Protein AF-A0A660ZEQ9-F1 (afdb_monomer)

Radius of gyration: 21.76 Å; Cα contacts (8 Å, |Δi|>4): 249; chains: 1; bounding box: 57×43×53 Å

Nearest PDB structures (foldseek):
  5k59-assembly1_B  TM=4.089E-01  e=2.418E+00  Staphylococcus aureus subsp. aureus USA300
  6u3y-assembly1_A  TM=2.474E-01  e=5.003E+00  Staphylococcus aureus

Foldseek 3Di:
DDDDDDDDDDDDDDDDDDDDDDDDDPDDPDPDDPPQWDWDKDWDWDADPVVRDIKIKMWIKIKGDDDQKIKIWIKIAIPPCCPDPVDRPVGDDRIDTPFIKIWGWADDPQWTKIKIAFWDADADDPQPVHGADDDVVVRDHDIDHGIDMDTGHNVPD

Secondary structure (DSSP, 8-state):
---PPPPP------------------S----PPPTTEEEEEEEEEEEETTTTEEEEEEEEEEEEEETTEEEEEEEEEEESS-SSTTS-----SSEEEEEEEEEEEEE-SSSEEEEEEEEE-EEETTTTSEEE-EETTTTEE--EEEEEEEEE-GGG-

Mean predicted aligned error: 11.98 Å

Sequence (157 aa):
MKTLKPKALFVISFILISCSTLLAQTGNSWFIWPEGLGFSNQLEYSYNIDKETEILENWLNLDYSKGIFSAGLRFEVFQPNDPDPSISRGKNKFAEIDYKYIRADIGDRTEGLDIIAGNYYSLFGRGMILKSYEDRAIRVDNNLVGLKVTGKYAGFV

Solvent-accessible surface area (backbone atoms only — not comparable to full-atom values): 9824 Å² total; per-residue (Å²): 140,86,86,83,77,88,76,88,81,84,80,83,82,84,80,83,79,85,81,86,88,85,92,88,80,85,90,73,89,65,90,71,80,59,85,47,60,44,75,50,74,47,79,48,77,50,72,44,77,92,77,72,41,68,36,41,40,34,43,38,40,42,37,38,42,60,91,49,36,34,38,37,39,27,40,37,36,38,36,54,59,54,86,44,86,90,53,75,70,83,52,88,56,54,61,46,76,83,37,43,34,41,34,40,51,45,77,56,98,50,40,33,41,40,38,38,43,35,46,45,65,47,67,46,89,90,34,86,86,34,70,27,49,78,40,77,93,78,69,42,65,52,66,42,77,47,80,49,78,45,81,44,56,66,90,78,116

pLDDT: mean 80.62, std 19.82, range [35.78, 98.56]

Structure (mmCIF, N/CA/C/O backbone):
data_AF-A0A660ZEQ9-F1
#
_entry.id   AF-A0A660ZEQ9-F1
#
loop_
_atom_site.group_PDB
_atom_site.id
_atom_site.type_symbol
_atom_site.label_atom_id
_atom_site.label_alt_id
_atom_site.label_comp_id
_atom_site.label_asym_id
_atom_site.label_entity_id
_atom_site.label_seq_id
_atom_site.pdbx_PDB_ins_code
_atom_site.Cartn_x
_atom_site.Cartn_y
_atom_site.Cartn_z
_atom_site.occupancy
_atom_site.B_iso_or_equiv
_atom_site.auth_seq_id
_atom_site.auth_comp_id
_atom_site.auth_asym_id
_atom_site.auth_atom_id
_atom_site.pdbx_PDB_model_num
ATOM 1 N N . MET A 1 1 ? 39.064 -18.417 -28.157 1.00 42.94 1 MET A N 1
ATOM 2 C CA . MET A 1 1 ? 39.037 -18.669 -26.699 1.00 42.94 1 MET A CA 1
ATOM 3 C C . MET A 1 1 ? 39.785 -17.531 -26.005 1.00 42.94 1 MET A C 1
ATOM 5 O O . MET A 1 1 ? 41.005 -17.500 -26.075 1.00 42.94 1 MET A O 1
ATOM 9 N N . LYS A 1 2 ? 39.083 -16.525 -25.461 1.00 45.53 2 LYS A N 1
ATOM 10 C CA . LYS A 1 2 ? 39.693 -15.401 -24.720 1.00 45.53 2 LYS A CA 1
ATOM 11 C C . LYS A 1 2 ? 39.455 -15.624 -23.228 1.00 45.53 2 LYS A C 1
ATOM 13 O O . LYS A 1 2 ? 38.318 -15.808 -22.812 1.00 45.53 2 LYS A O 1
ATOM 18 N N . THR A 1 3 ? 40.529 -15.645 -22.453 1.00 48.22 3 THR A N 1
ATOM 19 C CA . THR A 1 3 ? 40.526 -15.859 -21.005 1.00 48.22 3 THR A CA 1
ATOM 20 C C . THR A 1 3 ? 40.164 -14.554 -20.286 1.00 48.22 3 THR A C 1
ATOM 22 O O . THR A 1 3 ? 40.897 -13.568 -20.368 1.00 48.22 3 THR A O 1
ATOM 25 N N . LEU A 1 4 ? 39.020 -14.518 -19.590 1.00 50.56 4 LEU A N 1
ATOM 26 C CA . LEU A 1 4 ? 38.687 -13.422 -18.676 1.00 50.56 4 LEU A CA 1
ATOM 27 C C . LEU A 1 4 ? 39.445 -13.616 -17.356 1.00 50.56 4 LEU A C 1
ATOM 29 O O . LEU A 1 4 ? 39.310 -14.646 -16.699 1.00 50.56 4 LEU A O 1
ATOM 33 N N . LYS A 1 5 ? 40.236 -12.614 -16.963 1.00 50.66 5 LYS A N 1
ATOM 34 C CA . LYS A 1 5 ? 40.808 -12.521 -15.613 1.00 50.66 5 LYS A CA 1
ATOM 35 C C . LYS A 1 5 ? 39.739 -12.007 -14.635 1.00 50.66 5 LYS A C 1
ATOM 37 O O . LYS A 1 5 ? 39.023 -11.071 -14.998 1.00 50.66 5 LYS A O 1
ATOM 42 N N . PRO A 1 6 ? 39.652 -12.537 -13.403 1.00 49.59 6 PRO A N 1
ATOM 43 C CA . P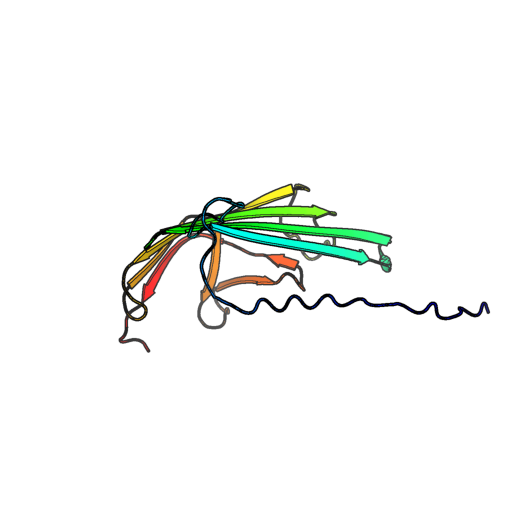RO A 1 6 ? 38.704 -12.042 -12.413 1.00 49.59 6 PRO A CA 1
ATOM 44 C C . PRO A 1 6 ? 39.172 -10.679 -11.888 1.00 49.59 6 PRO A C 1
ATOM 46 O O . PRO A 1 6 ? 40.303 -10.534 -11.422 1.00 49.59 6 PRO A O 1
ATOM 49 N N . LYS A 1 7 ? 38.309 -9.663 -11.976 1.00 48.72 7 LYS A N 1
ATOM 50 C CA . LYS A 1 7 ? 38.493 -8.396 -11.260 1.00 48.72 7 LYS A CA 1
ATOM 51 C C . LYS A 1 7 ? 37.862 -8.559 -9.881 1.00 48.72 7 LYS A C 1
ATOM 53 O O . LYS A 1 7 ? 36.690 -8.907 -9.784 1.00 48.72 7 LYS A O 1
ATOM 58 N N . ALA A 1 8 ? 38.658 -8.356 -8.835 1.00 48.97 8 ALA A N 1
ATOM 59 C CA . ALA A 1 8 ? 38.204 -8.414 -7.454 1.00 48.97 8 ALA A CA 1
ATOM 60 C C . ALA A 1 8 ? 37.091 -7.377 -7.226 1.00 48.97 8 ALA A C 1
ATOM 62 O O . ALA A 1 8 ? 37.306 -6.180 -7.411 1.00 48.97 8 ALA A O 1
ATOM 63 N N . LEU A 1 9 ? 35.901 -7.853 -6.862 1.00 40.78 9 LEU A N 1
ATOM 64 C CA . LEU A 1 9 ? 34.752 -7.027 -6.512 1.00 40.78 9 LEU A CA 1
ATOM 65 C C . LEU A 1 9 ? 34.830 -6.741 -5.007 1.00 40.78 9 LEU A C 1
ATOM 67 O O . LEU A 1 9 ? 34.610 -7.631 -4.189 1.00 40.78 9 LEU A O 1
ATOM 71 N N . PHE A 1 10 ? 35.206 -5.519 -4.638 1.00 37.78 10 PHE A N 1
ATOM 72 C CA . PHE A 1 10 ? 35.254 -5.092 -3.241 1.00 37.78 10 PHE A CA 1
ATOM 73 C C . PHE A 1 10 ? 33.852 -4.617 -2.835 1.00 37.78 10 PHE A C 1
ATOM 75 O O . PHE A 1 10 ? 33.433 -3.520 -3.196 1.00 37.78 10 PHE A O 1
ATOM 82 N N . VAL A 1 11 ? 33.095 -5.464 -2.135 1.00 38.25 11 VAL A N 1
ATOM 83 C CA . VAL A 1 11 ? 31.780 -5.106 -1.585 1.00 38.25 11 VAL A CA 1
ATOM 84 C C . VAL A 1 11 ? 32.002 -4.442 -0.229 1.00 38.25 11 VAL A C 1
ATOM 86 O O . VAL A 1 11 ? 32.313 -5.111 0.754 1.00 38.25 11 VAL A O 1
ATOM 89 N N . ILE A 1 12 ? 31.866 -3.117 -0.167 1.00 40.50 12 ILE A N 1
ATOM 90 C CA . ILE A 1 12 ? 31.833 -2.383 1.103 1.00 40.50 12 ILE A CA 1
ATOM 91 C C . ILE A 1 12 ? 30.387 -2.414 1.603 1.00 40.50 12 ILE A C 1
ATOM 93 O O . ILE A 1 12 ? 29.541 -1.655 1.140 1.00 40.50 12 ILE A O 1
ATOM 97 N N . SER A 1 13 ? 30.099 -3.321 2.536 1.00 36.09 13 SER A N 1
ATOM 98 C CA . SER A 1 13 ? 28.834 -3.344 3.272 1.00 36.09 13 SER A CA 1
ATOM 99 C C . SER A 1 13 ? 28.901 -2.326 4.410 1.00 36.09 13 SER A C 1
ATOM 101 O O . SER A 1 13 ? 29.603 -2.544 5.397 1.00 36.09 13 SER A O 1
ATOM 103 N N . PHE A 1 14 ? 28.182 -1.210 4.287 1.00 35.81 14 PHE A N 1
ATOM 104 C CA . PHE A 1 14 ? 28.028 -0.236 5.369 1.00 35.81 14 PHE A CA 1
ATOM 105 C C . PHE A 1 14 ? 26.890 -0.700 6.290 1.00 35.81 14 PHE A C 1
ATOM 107 O O . PHE A 1 14 ? 25.714 -0.548 5.970 1.00 35.81 14 PHE A O 1
ATOM 114 N N . ILE A 1 15 ? 27.232 -1.318 7.422 1.00 41.31 15 ILE A N 1
ATOM 115 C CA . ILE A 1 15 ? 26.258 -1.684 8.458 1.00 41.31 15 ILE A CA 1
ATOM 116 C C . ILE A 1 15 ? 26.047 -0.453 9.348 1.00 41.31 15 ILE A C 1
ATOM 118 O O . ILE A 1 15 ? 26.893 -0.129 10.180 1.00 41.31 15 ILE A O 1
ATOM 122 N N . LEU A 1 16 ? 24.921 0.241 9.179 1.00 35.78 16 LEU A N 1
ATOM 123 C CA . LEU A 1 16 ? 24.474 1.280 10.110 1.00 35.78 16 LEU A CA 1
ATOM 124 C C . LEU A 1 16 ? 23.769 0.618 11.299 1.00 35.78 16 LEU A C 1
ATOM 126 O O . LEU A 1 16 ? 22.587 0.292 11.242 1.00 35.78 16 LEU A O 1
ATOM 130 N N . ILE A 1 17 ? 24.516 0.411 12.384 1.00 48.66 17 ILE A N 1
ATOM 131 C CA . ILE A 1 17 ? 23.970 0.033 13.691 1.00 48.66 17 ILE A CA 1
ATOM 132 C C . ILE A 1 17 ? 23.504 1.319 14.381 1.00 48.66 17 ILE A C 1
ATOM 134 O O . ILE A 1 17 ? 24.310 2.046 14.960 1.00 48.66 17 ILE A O 1
ATOM 138 N N . SER A 1 18 ? 22.208 1.622 14.333 1.00 39.91 18 SER A N 1
ATOM 139 C CA . SER A 1 18 ? 21.620 2.667 15.175 1.00 39.91 18 SER A CA 1
ATOM 140 C C . SER A 1 18 ? 21.312 2.090 16.559 1.00 39.91 18 SER A C 1
ATOM 142 O O . SER A 1 18 ? 20.272 1.468 16.769 1.00 39.91 18 SER A O 1
ATOM 144 N N . CYS A 1 19 ? 22.243 2.276 17.495 1.00 39.97 19 CYS A N 1
ATOM 145 C CA . CYS A 1 19 ? 22.039 2.032 18.922 1.00 39.97 19 CYS A CA 1
ATOM 146 C C . CYS A 1 19 ? 21.331 3.246 19.549 1.00 39.97 19 CYS A C 1
ATOM 148 O O . CYS A 1 19 ? 21.734 4.388 19.329 1.00 39.97 19 CYS A O 1
ATOM 150 N N . SER A 1 20 ? 20.253 3.016 20.296 1.00 48.00 20 SER A N 1
ATOM 151 C CA . SER A 1 20 ? 19.371 4.058 20.821 1.00 48.00 20 SER A CA 1
ATOM 152 C C . SER A 1 20 ? 19.761 4.562 22.222 1.00 48.00 20 SER A C 1
ATOM 154 O O . SER A 1 20 ? 19.905 3.780 23.157 1.00 48.00 20 SER A O 1
ATOM 156 N N . THR A 1 21 ? 19.755 5.898 22.340 1.00 45.22 21 THR A N 1
ATOM 157 C CA . THR A 1 21 ? 19.509 6.786 23.506 1.00 45.22 21 THR A CA 1
ATOM 158 C C . THR A 1 21 ? 20.614 7.124 24.519 1.00 45.22 21 THR A C 1
ATOM 160 O O . THR A 1 21 ? 21.028 6.298 25.322 1.00 45.22 21 THR A O 1
ATOM 163 N N . LEU A 1 22 ? 20.926 8.431 24.580 1.00 36.25 22 LEU A N 1
ATOM 164 C CA . LEU A 1 22 ? 20.919 9.279 25.787 1.00 36.25 22 LEU A CA 1
ATOM 165 C C . LEU A 1 22 ? 20.795 10.764 25.365 1.00 36.25 22 LEU A C 1
ATOM 167 O O . LEU A 1 22 ? 21.467 11.208 24.436 1.00 36.25 22 LEU A O 1
ATOM 171 N N . LEU A 1 23 ? 19.881 11.509 25.999 1.00 50.50 23 LEU A N 1
ATOM 172 C CA . LEU A 1 23 ? 19.504 12.893 25.670 1.00 50.50 23 LEU A CA 1
ATOM 173 C C . LEU A 1 23 ? 20.368 13.921 26.417 1.00 50.50 23 LEU A C 1
ATOM 175 O O . LEU A 1 23 ? 20.464 13.836 27.637 1.00 50.50 23 LEU A O 1
ATOM 179 N N . ALA A 1 24 ? 20.892 14.919 25.692 1.00 35.78 24 ALA A N 1
ATOM 180 C CA . ALA A 1 24 ? 20.923 16.348 26.055 1.00 35.78 24 ALA A CA 1
ATOM 181 C C . ALA A 1 24 ? 21.790 17.135 25.049 1.00 35.78 24 ALA A C 1
ATOM 183 O O . ALA A 1 24 ? 23.006 17.213 25.201 1.00 35.78 24 ALA A O 1
ATOM 184 N N . GLN A 1 25 ? 21.176 17.763 24.042 1.00 39.44 25 GLN A N 1
ATOM 185 C CA . GLN A 1 25 ? 21.785 18.890 23.325 1.00 39.44 25 GLN A CA 1
ATOM 186 C C . GLN A 1 25 ? 20.735 19.982 23.135 1.00 39.44 25 GLN A C 1
ATOM 188 O O . GLN A 1 25 ? 19.740 19.818 22.432 1.00 39.44 25 GLN A O 1
ATOM 193 N N . THR A 1 26 ? 20.952 21.090 23.834 1.00 46.66 26 THR A N 1
ATOM 194 C CA . THR A 1 26 ? 20.219 22.339 23.689 1.00 46.66 26 THR A CA 1
ATOM 195 C C . THR A 1 26 ? 20.728 23.066 22.442 1.00 46.66 26 THR A C 1
ATOM 197 O O . THR A 1 26 ? 21.930 23.219 22.255 1.00 46.66 26 THR A O 1
ATOM 200 N N . GLY A 1 27 ? 19.810 23.528 21.588 1.00 54.69 27 GLY A N 1
ATOM 201 C CA . GLY A 1 27 ? 20.106 24.543 20.570 1.00 54.69 27 GLY A CA 1
ATOM 202 C C . GLY A 1 27 ? 20.887 24.083 19.335 1.00 54.69 27 GLY A C 1
ATOM 203 O O . GLY A 1 27 ? 21.940 24.630 19.044 1.00 54.69 27 GLY A O 1
ATOM 204 N N . ASN A 1 28 ? 20.336 23.131 18.582 1.00 44.81 28 ASN A N 1
ATOM 205 C CA . ASN A 1 28 ? 20.536 22.982 17.136 1.00 44.81 28 ASN A CA 1
ATOM 206 C C . ASN A 1 28 ? 19.364 22.137 16.626 1.00 44.81 28 ASN A C 1
ATOM 208 O O . ASN A 1 28 ? 19.390 20.914 16.749 1.00 44.81 28 ASN A O 1
ATOM 212 N N . SER A 1 29 ? 18.296 22.756 16.111 1.00 54.62 29 SER A N 1
ATOM 213 C CA . SER A 1 29 ? 17.196 21.999 15.499 1.00 54.62 29 SER A CA 1
ATOM 214 C C . SER A 1 29 ? 17.631 21.502 14.120 1.00 54.62 29 SER A C 1
ATOM 216 O O . SER A 1 29 ? 17.220 22.021 13.083 1.00 54.62 29 SER A O 1
ATOM 218 N N . TRP A 1 30 ? 18.513 20.504 14.127 1.00 60.56 30 TRP A N 1
ATOM 219 C CA . TRP A 1 30 ? 18.670 19.574 13.023 1.00 60.56 30 TRP A CA 1
ATOM 220 C C . TRP A 1 30 ? 17.287 19.016 12.681 1.00 60.56 30 TRP A C 1
ATOM 222 O O . TRP A 1 30 ? 16.521 18.720 13.594 1.00 60.56 30 TRP A O 1
ATOM 232 N N . PHE A 1 31 ? 16.950 18.941 11.392 1.00 68.69 31 PHE A N 1
ATOM 233 C CA . PHE A 1 31 ? 15.628 18.554 10.890 1.00 68.69 31 PHE A CA 1
ATOM 234 C C . PHE A 1 31 ? 15.073 17.327 11.636 1.00 68.69 31 PHE A C 1
ATOM 236 O O . PHE A 1 31 ? 15.558 16.208 11.465 1.00 68.69 31 PHE A O 1
ATOM 243 N N . ILE A 1 32 ? 14.077 17.558 12.496 1.00 67.94 32 ILE A N 1
ATOM 244 C CA . ILE A 1 32 ? 13.352 16.504 13.205 1.00 67.94 32 ILE A CA 1
ATOM 245 C C . ILE A 1 32 ? 12.147 16.165 12.341 1.00 67.94 32 ILE A C 1
ATOM 247 O O . ILE A 1 32 ? 11.329 17.038 12.041 1.00 67.94 32 ILE A O 1
ATOM 251 N N . TRP A 1 33 ? 12.049 14.903 11.933 1.00 74.31 33 TRP A N 1
ATOM 252 C CA . TRP A 1 33 ? 10.880 14.409 11.221 1.00 74.31 33 TRP A CA 1
ATOM 253 C C . TRP A 1 33 ? 9.619 14.653 12.066 1.00 74.31 33 TRP A C 1
ATOM 255 O O . TRP A 1 33 ? 9.623 14.301 13.250 1.00 74.31 33 TRP A O 1
ATOM 265 N N . PRO A 1 34 ? 8.556 15.260 11.502 1.00 81.50 34 PRO A N 1
ATOM 266 C CA . PRO A 1 34 ? 7.296 15.422 12.210 1.00 81.50 34 PRO A CA 1
ATOM 267 C C . PRO A 1 34 ? 6.803 14.078 12.741 1.00 81.50 34 PRO A C 1
ATOM 269 O O . PRO A 1 34 ? 6.862 13.068 12.037 1.00 81.50 34 PRO A O 1
ATOM 272 N N . GLU A 1 35 ? 6.297 14.069 13.972 1.00 87.56 35 GLU A N 1
ATOM 273 C CA . GLU A 1 35 ? 5.730 12.861 14.562 1.00 87.56 35 GLU A CA 1
ATOM 274 C C . GLU A 1 35 ? 4.631 12.295 13.653 1.00 87.56 35 GLU A C 1
ATOM 276 O O . GLU A 1 35 ? 3.756 13.024 13.174 1.00 87.56 35 GLU A O 1
ATOM 281 N N . GLY A 1 36 ? 4.717 10.990 13.390 1.00 89.00 36 GLY A N 1
ATOM 282 C CA . GLY A 1 36 ? 3.784 10.279 12.525 1.00 89.00 36 GLY A CA 1
ATOM 283 C C . GLY A 1 36 ? 4.068 10.377 11.025 1.00 89.00 36 GLY A C 1
ATOM 284 O O . GLY A 1 36 ? 3.387 9.681 10.276 1.00 89.00 36 GLY A O 1
ATOM 285 N N . LEU A 1 37 ? 5.044 11.179 10.573 1.00 93.62 37 LEU A N 1
ATOM 286 C CA . LEU A 1 37 ? 5.467 11.211 9.169 1.00 93.62 37 LEU A CA 1
ATOM 287 C C . LEU A 1 37 ? 6.397 10.027 8.864 1.00 93.62 37 LEU A C 1
ATOM 289 O O . LEU A 1 37 ? 7.486 9.913 9.423 1.00 93.62 37 LEU A O 1
ATOM 293 N N . GLY A 1 38 ? 5.961 9.160 7.960 1.00 92.56 38 GLY A N 1
ATOM 294 C CA . GLY A 1 38 ? 6.732 8.077 7.369 1.00 92.56 38 GLY A CA 1
ATOM 295 C C . GLY A 1 38 ? 7.176 8.441 5.957 1.00 92.56 38 GLY A C 1
ATOM 296 O O . GLY A 1 38 ? 6.415 9.003 5.173 1.00 92.56 38 GLY A O 1
ATOM 297 N N . PHE A 1 39 ? 8.418 8.108 5.629 1.00 93.94 39 PHE A N 1
ATOM 298 C CA . PHE A 1 39 ? 8.976 8.267 4.294 1.00 93.94 39 PHE A CA 1
ATOM 299 C C . PHE A 1 39 ? 9.795 7.030 3.952 1.00 93.94 39 PHE A C 1
ATOM 301 O O . PHE A 1 39 ? 10.617 6.583 4.754 1.00 93.94 39 PHE A O 1
ATOM 308 N N . SER A 1 40 ? 9.601 6.483 2.757 1.00 94.31 40 SER A N 1
ATOM 309 C CA . SER A 1 40 ? 10.458 5.418 2.244 1.00 94.31 40 SER A CA 1
ATOM 310 C C . SER A 1 40 ? 10.637 5.534 0.739 1.00 94.31 40 SER A C 1
ATOM 312 O O . SER A 1 40 ? 9.747 5.983 0.020 1.00 94.31 40 SER A O 1
ATOM 314 N N . ASN A 1 41 ? 11.804 5.117 0.258 1.00 94.94 41 ASN A N 1
ATOM 315 C CA . ASN A 1 41 ? 12.077 4.998 -1.162 1.00 94.94 41 ASN A CA 1
ATOM 316 C C . ASN A 1 41 ? 12.700 3.634 -1.453 1.00 94.94 41 ASN A C 1
ATOM 318 O O . ASN A 1 41 ? 13.584 3.190 -0.723 1.00 94.94 41 ASN A O 1
ATOM 322 N N . GLN A 1 42 ? 12.248 2.987 -2.521 1.00 93.19 42 GLN A N 1
ATOM 323 C CA . GLN A 1 42 ? 12.853 1.769 -3.045 1.00 93.19 42 GLN A CA 1
ATOM 324 C C . GLN A 1 42 ? 13.151 1.974 -4.523 1.00 93.19 42 GLN A C 1
ATOM 326 O O . GLN A 1 42 ? 12.231 2.203 -5.299 1.00 93.19 42 GLN A O 1
ATOM 331 N N . LEU A 1 43 ? 14.426 1.885 -4.897 1.00 93.62 43 LEU A N 1
ATOM 332 C CA . LEU A 1 43 ? 14.904 1.950 -6.275 1.00 93.62 43 LEU A CA 1
ATOM 333 C C . LEU A 1 43 ? 15.420 0.573 -6.689 1.00 93.62 43 LEU A C 1
ATOM 335 O O . LEU A 1 43 ? 16.253 -0.008 -5.994 1.00 93.62 43 LEU A O 1
ATOM 339 N N . GLU A 1 44 ? 14.959 0.079 -7.827 1.00 91.06 44 GLU A N 1
ATOM 340 C CA . GLU A 1 44 ? 15.409 -1.167 -8.429 1.00 91.06 44 GLU A CA 1
ATOM 341 C C . GLU A 1 44 ? 15.843 -0.912 -9.873 1.00 91.06 44 GLU A C 1
ATOM 343 O O . GLU A 1 44 ? 15.166 -0.218 -10.629 1.00 91.06 44 GLU A O 1
ATOM 348 N N . TYR A 1 45 ? 16.985 -1.480 -10.249 1.00 91.62 45 TYR A N 1
ATOM 349 C CA . TYR A 1 45 ? 17.483 -1.485 -11.619 1.00 91.62 45 TYR A CA 1
ATOM 350 C C . TYR A 1 45 ? 17.813 -2.920 -12.016 1.00 91.62 45 TYR A C 1
ATOM 352 O O . TYR A 1 45 ? 18.450 -3.655 -11.258 1.00 91.62 45 TYR A O 1
ATOM 360 N N . SER A 1 46 ? 17.399 -3.317 -13.211 1.00 88.88 46 SER A N 1
ATOM 361 C CA . SER A 1 46 ? 17.726 -4.615 -13.790 1.00 88.88 46 SER A CA 1
ATOM 362 C C . SER A 1 46 ? 17.891 -4.506 -15.303 1.00 88.88 46 SER A C 1
ATOM 364 O O . SER A 1 46 ? 17.447 -3.546 -15.925 1.00 88.88 46 SER A O 1
ATOM 366 N N . TYR A 1 47 ? 18.559 -5.489 -15.901 1.00 90.25 47 TYR A N 1
ATOM 367 C CA . TYR A 1 47 ? 18.779 -5.554 -17.341 1.00 90.25 47 TYR A CA 1
ATOM 368 C C . TYR A 1 47 ? 18.307 -6.906 -17.861 1.00 90.25 47 TYR A C 1
ATOM 370 O O . TYR A 1 47 ? 18.751 -7.952 -17.381 1.00 90.25 47 TYR A O 1
ATOM 378 N N . ASN A 1 48 ? 17.400 -6.891 -18.833 1.00 87.56 48 ASN A N 1
ATOM 379 C CA . ASN A 1 48 ? 16.976 -8.096 -19.526 1.00 87.56 48 ASN A CA 1
ATOM 380 C C . ASN A 1 48 ? 17.954 -8.366 -20.673 1.00 87.56 48 ASN A C 1
ATOM 382 O O . ASN A 1 48 ? 17.980 -7.619 -21.648 1.00 87.56 48 ASN A O 1
ATOM 386 N N . ILE A 1 49 ? 18.750 -9.430 -20.547 1.00 90.12 49 ILE A N 1
ATOM 387 C CA . ILE A 1 49 ? 19.778 -9.789 -21.533 1.00 90.12 49 ILE A CA 1
ATOM 388 C C . ILE A 1 49 ? 19.140 -10.221 -22.860 1.00 90.12 49 ILE A C 1
ATOM 390 O O . ILE A 1 49 ? 19.638 -9.848 -23.915 1.00 90.12 49 ILE A O 1
ATOM 394 N N . ASP A 1 50 ? 18.029 -10.959 -22.815 1.00 89.25 50 ASP A N 1
ATOM 395 C CA . ASP A 1 50 ? 17.386 -11.511 -24.014 1.00 89.25 50 ASP A CA 1
ATOM 396 C C . ASP A 1 50 ? 16.708 -10.429 -24.863 1.00 89.25 50 ASP A C 1
ATOM 398 O O . ASP A 1 50 ? 16.690 -10.509 -26.089 1.00 89.25 50 ASP A O 1
ATOM 402 N N . LYS A 1 51 ? 16.129 -9.418 -24.206 1.00 86.38 51 LYS A N 1
ATOM 403 C CA . LYS A 1 51 ? 15.465 -8.281 -24.861 1.00 86.38 51 LYS A CA 1
ATOM 404 C C . LYS A 1 51 ? 16.384 -7.073 -25.050 1.00 86.38 51 LYS A C 1
ATOM 406 O O . LYS A 1 51 ? 15.962 -6.101 -25.665 1.00 86.38 51 LYS A O 1
ATOM 411 N N . GLU A 1 52 ? 17.593 -7.115 -24.494 1.00 90.56 52 GLU A N 1
ATOM 412 C CA . GLU A 1 52 ? 18.538 -5.994 -24.420 1.00 90.56 52 GLU A CA 1
ATOM 413 C C . GLU A 1 52 ? 17.940 -4.711 -23.800 1.00 90.56 52 GLU A C 1
ATOM 415 O O . GLU A 1 52 ? 18.306 -3.592 -24.159 1.00 90.56 52 GLU A O 1
ATOM 420 N N . THR A 1 53 ? 17.009 -4.855 -22.849 1.00 89.00 53 THR A N 1
ATOM 421 C CA . THR A 1 53 ? 16.263 -3.731 -22.255 1.00 89.00 53 THR A CA 1
ATOM 422 C C . THR A 1 53 ? 16.676 -3.457 -20.817 1.00 89.00 53 THR A C 1
ATOM 424 O O . THR A 1 53 ? 16.682 -4.363 -19.980 1.00 89.00 53 THR A O 1
ATOM 427 N N . GLU A 1 54 ? 16.911 -2.187 -20.505 1.00 90.50 54 GLU A N 1
ATOM 428 C CA . GLU A 1 54 ? 17.033 -1.698 -19.132 1.00 90.50 54 GLU A CA 1
ATOM 429 C C . GLU A 1 54 ? 15.659 -1.571 -18.474 1.00 90.50 54 GLU A C 1
ATOM 431 O O . GLU A 1 54 ? 14.696 -1.144 -19.110 1.00 90.50 54 GLU A O 1
ATOM 436 N N . ILE A 1 55 ? 15.587 -1.933 -17.196 1.00 89.38 55 ILE A N 1
ATOM 437 C CA . ILE A 1 55 ? 14.394 -1.828 -16.367 1.00 89.38 55 ILE A CA 1
ATOM 438 C C . ILE A 1 55 ? 14.753 -1.031 -15.115 1.00 89.38 55 ILE A C 1
ATOM 440 O O . ILE A 1 55 ? 15.635 -1.428 -14.355 1.00 89.38 55 ILE A O 1
ATOM 444 N N . LEU A 1 56 ? 14.046 0.067 -14.888 1.00 90.38 56 LEU A N 1
ATOM 445 C CA . LEU A 1 56 ? 14.137 0.928 -13.719 1.00 90.38 56 LEU A CA 1
ATOM 446 C C . LEU A 1 56 ? 12.773 0.961 -13.036 1.00 90.38 56 LEU A C 1
ATOM 448 O O . LEU A 1 56 ? 11.770 1.183 -13.702 1.00 90.38 56 LEU A O 1
ATOM 452 N N . GLU A 1 57 ? 12.742 0.801 -11.721 1.00 89.44 57 GLU A N 1
ATOM 453 C CA . GLU A 1 57 ? 11.542 0.958 -10.902 1.00 89.44 57 GLU A CA 1
ATOM 454 C C . GLU A 1 57 ? 11.887 1.785 -9.662 1.00 89.44 57 GLU A C 1
ATOM 456 O O . GLU A 1 57 ? 12.907 1.561 -9.009 1.00 89.44 57 GLU A O 1
ATOM 461 N N . ASN A 1 58 ? 11.039 2.740 -9.308 1.00 92.94 58 ASN A N 1
ATOM 462 C CA . ASN A 1 58 ? 11.154 3.509 -8.086 1.00 92.94 58 ASN A CA 1
ATOM 463 C C . ASN A 1 58 ? 9.793 3.649 -7.421 1.00 92.94 58 ASN A C 1
ATOM 465 O O . ASN A 1 58 ? 8.832 4.079 -8.050 1.00 92.94 58 ASN A O 1
ATOM 469 N N . TRP A 1 59 ? 9.744 3.357 -6.127 1.00 93.00 59 TRP A N 1
ATOM 470 C CA . TRP A 1 59 ? 8.571 3.549 -5.288 1.00 93.00 59 TRP A CA 1
ATOM 471 C C . TRP A 1 59 ? 8.921 4.501 -4.164 1.00 93.00 59 TRP A C 1
ATOM 473 O O . TRP A 1 59 ? 9.735 4.178 -3.299 1.00 93.00 59 TRP A O 1
ATOM 483 N N . LEU A 1 60 ? 8.290 5.663 -4.166 1.00 96.38 60 LEU A N 1
ATOM 484 C CA . LEU A 1 60 ? 8.395 6.666 -3.125 1.00 96.38 60 LEU A CA 1
ATOM 485 C C . LEU A 1 60 ? 7.100 6.668 -2.315 1.00 96.38 60 LEU A C 1
ATOM 487 O O . LEU A 1 60 ? 6.069 7.101 -2.821 1.00 96.38 60 LEU A O 1
ATOM 491 N N . ASN A 1 61 ? 7.149 6.208 -1.068 1.00 96.06 61 ASN A N 1
ATOM 492 C CA . ASN A 1 61 ? 6.003 6.249 -0.163 1.00 96.06 61 ASN A CA 1
ATOM 493 C C . ASN A 1 61 ? 6.132 7.423 0.804 1.00 96.06 61 ASN A C 1
ATOM 495 O O . ASN A 1 61 ? 7.203 7.670 1.370 1.00 96.06 61 ASN A O 1
ATOM 499 N N . LEU A 1 62 ? 5.011 8.097 1.018 1.00 96.69 62 LEU A N 1
ATOM 500 C CA . LEU A 1 62 ? 4.834 9.094 2.054 1.00 96.69 62 LEU A CA 1
ATOM 501 C C . LEU A 1 62 ? 3.579 8.744 2.843 1.00 96.69 62 LEU A C 1
ATOM 503 O O . LEU A 1 62 ? 2.489 8.688 2.278 1.00 96.69 62 LEU A O 1
ATOM 507 N N . ASP A 1 63 ? 3.734 8.581 4.148 1.00 96.44 63 ASP A N 1
ATOM 508 C CA . ASP A 1 63 ? 2.663 8.201 5.058 1.00 96.44 63 ASP A CA 1
ATOM 509 C C . ASP A 1 63 ? 2.602 9.194 6.213 1.00 96.44 63 ASP A C 1
ATOM 511 O O . ASP A 1 63 ? 3.616 9.719 6.662 1.00 96.44 63 ASP A O 1
ATOM 515 N N . TYR A 1 64 ? 1.411 9.466 6.721 1.00 96.69 64 TYR A N 1
ATOM 516 C CA . TYR A 1 64 ? 1.206 10.3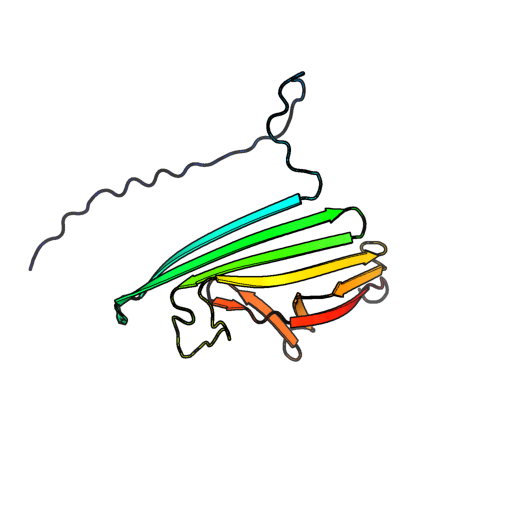00 7.891 1.00 96.69 64 TYR A CA 1
ATOM 517 C C . TYR A 1 64 ? 0.185 9.651 8.812 1.00 96.69 64 TYR A C 1
ATOM 519 O O . TYR A 1 64 ? -0.888 9.248 8.368 1.00 96.69 64 TYR A O 1
ATOM 527 N N . SER A 1 65 ? 0.503 9.561 10.099 1.00 96.31 65 SER A N 1
ATOM 528 C CA . SER A 1 65 ? -0.376 8.985 11.118 1.00 96.31 65 SER A CA 1
ATOM 529 C C . SER A 1 65 ? -0.527 9.926 12.305 1.00 96.31 65 SER A C 1
ATOM 531 O O . SER A 1 65 ? 0.456 10.438 12.832 1.00 96.31 65 SER A O 1
ATOM 533 N N . LYS A 1 66 ? -1.765 10.141 12.755 1.00 95.69 66 LYS A N 1
ATOM 534 C CA . LYS A 1 66 ? -2.081 10.950 13.933 1.00 95.69 66 LYS A CA 1
ATOM 535 C C . LYS A 1 66 ? -3.319 10.409 14.645 1.00 95.69 66 LYS A C 1
ATOM 537 O O . LYS A 1 66 ? -4.444 10.552 14.161 1.00 95.69 66 LYS A O 1
ATOM 542 N N . GLY A 1 67 ? -3.116 9.848 15.837 1.00 94.38 67 GLY A N 1
ATOM 543 C CA . GLY A 1 67 ? -4.192 9.230 16.613 1.00 94.38 67 GLY A CA 1
ATOM 544 C C . GLY A 1 67 ? -4.851 8.095 15.826 1.00 94.38 67 GLY A C 1
ATOM 545 O O . GLY A 1 67 ? -4.161 7.201 15.349 1.00 94.38 67 GLY A O 1
ATOM 546 N N . ILE A 1 68 ? -6.174 8.164 15.661 1.00 95.56 68 ILE A N 1
ATOM 547 C CA . ILE A 1 68 ? -6.953 7.170 14.904 1.00 95.56 68 ILE A CA 1
ATOM 548 C C . ILE A 1 68 ? -6.813 7.309 13.384 1.00 95.56 68 ILE A C 1
ATOM 550 O O . ILE A 1 68 ? -7.216 6.409 12.656 1.00 95.56 68 ILE A O 1
ATOM 554 N N . PHE A 1 69 ? -6.287 8.431 12.887 1.00 97.69 69 PHE A N 1
ATOM 555 C CA . PHE A 1 69 ? -6.242 8.719 11.458 1.00 97.69 69 PHE A CA 1
ATOM 556 C C . PHE A 1 69 ? -4.870 8.423 10.868 1.00 97.69 69 PHE A C 1
ATOM 55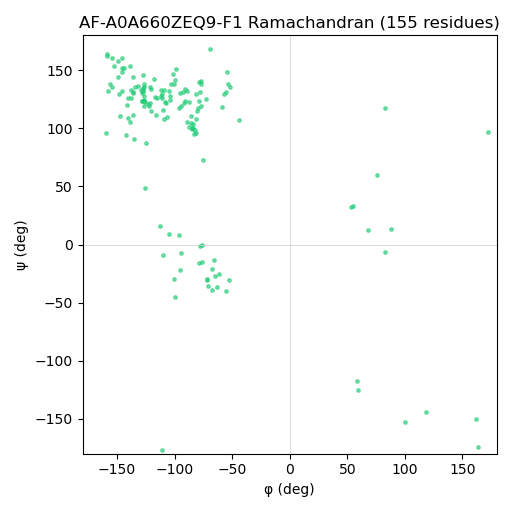8 O O . PHE A 1 69 ? -3.838 8.736 11.460 1.00 97.69 69 PHE A O 1
ATOM 565 N N . SER A 1 70 ? -4.861 7.889 9.652 1.00 97.56 70 SER A N 1
ATOM 566 C CA . SER A 1 70 ? -3.672 7.841 8.808 1.00 97.56 70 SER A CA 1
ATOM 567 C C . SER A 1 70 ? -4.024 8.164 7.364 1.00 97.56 70 SER A C 1
ATOM 569 O O . SER A 1 70 ? -5.158 7.983 6.931 1.00 97.56 70 SER A O 1
ATOM 571 N N . ALA A 1 71 ? -3.065 8.679 6.615 1.00 98.12 71 ALA A N 1
ATOM 572 C CA . ALA A 1 71 ? -3.185 8.898 5.187 1.00 98.12 71 ALA A CA 1
ATOM 573 C C . ALA A 1 71 ? -1.825 8.673 4.546 1.00 98.12 71 ALA A C 1
ATOM 575 O O . ALA A 1 71 ? -0.800 8.889 5.185 1.00 98.12 71 ALA A O 1
ATOM 576 N N . GLY A 1 72 ? -1.811 8.271 3.288 1.00 97.56 72 GLY A N 1
ATOM 577 C CA . GLY A 1 72 ? -0.558 8.043 2.591 1.00 97.56 72 GLY A CA 1
ATOM 578 C C . GLY A 1 72 ? -0.727 8.097 1.092 1.00 97.56 72 GLY A C 1
ATOM 579 O O . GLY A 1 72 ? -1.845 8.036 0.569 1.00 97.56 72 GLY A O 1
ATOM 580 N N . LEU A 1 73 ? 0.396 8.238 0.405 1.00 97.81 73 LEU A N 1
ATOM 581 C CA . LEU A 1 73 ? 0.488 8.163 -1.040 1.00 97.81 73 LEU A CA 1
ATOM 582 C C . LEU A 1 73 ? 1.796 7.502 -1.463 1.00 97.81 73 LEU A C 1
ATOM 584 O O . LEU A 1 73 ? 2.815 7.608 -0.782 1.00 97.81 73 LEU A O 1
ATOM 588 N N . ARG A 1 74 ? 1.767 6.864 -2.629 1.00 96.19 74 ARG A N 1
ATOM 589 C CA . ARG A 1 74 ? 2.930 6.287 -3.290 1.00 96.19 74 ARG A CA 1
ATOM 590 C C . ARG A 1 74 ? 3.062 6.894 -4.671 1.00 96.19 74 ARG A C 1
ATOM 592 O O . ARG A 1 74 ? 2.148 6.788 -5.490 1.00 96.19 74 ARG A O 1
ATOM 599 N N . PHE A 1 75 ? 4.200 7.526 -4.907 1.00 95.69 75 PHE A N 1
ATOM 600 C CA . PHE A 1 75 ? 4.622 7.953 -6.227 1.00 95.69 75 PHE A CA 1
ATOM 601 C C . PHE A 1 75 ? 5.532 6.887 -6.824 1.00 95.69 75 PHE A C 1
ATOM 603 O O . PHE A 1 75 ? 6.471 6.426 -6.176 1.00 95.69 75 PHE A O 1
ATOM 610 N N . GLU A 1 76 ? 5.234 6.488 -8.049 1.00 92.56 76 GLU A N 1
ATOM 611 C CA . GLU A 1 76 ? 5.956 5.452 -8.763 1.00 92.56 76 GLU A CA 1
ATOM 612 C C . GLU A 1 76 ? 6.596 6.015 -10.014 1.00 92.56 76 GLU A C 1
ATOM 614 O O . GLU A 1 76 ? 6.002 6.845 -10.700 1.00 92.56 76 GLU A O 1
ATOM 619 N N . VAL A 1 77 ? 7.799 5.535 -10.307 1.00 92.00 77 VAL A N 1
ATOM 620 C CA . VAL A 1 77 ? 8.506 5.777 -11.560 1.00 92.00 77 VAL A CA 1
ATOM 621 C C . VAL A 1 77 ? 8.945 4.436 -12.103 1.00 92.00 77 VAL A C 1
ATOM 623 O O . VAL A 1 77 ? 9.540 3.655 -11.370 1.00 92.00 77 VAL A O 1
ATOM 626 N N . PHE A 1 78 ? 8.683 4.159 -13.369 1.00 87.88 78 PHE A N 1
ATOM 627 C CA . PHE A 1 78 ? 9.079 2.897 -13.969 1.00 87.88 78 PHE A CA 1
ATOM 628 C C . PHE A 1 78 ? 9.373 3.053 -15.456 1.00 87.88 78 PHE A C 1
ATOM 630 O O . PHE A 1 78 ? 8.754 3.837 -16.174 1.00 87.88 78 PHE A O 1
ATOM 637 N N . GLN A 1 79 ? 10.363 2.302 -15.917 1.00 87.94 79 GLN A N 1
ATOM 638 C CA . GLN A 1 79 ? 10.783 2.259 -17.305 1.00 87.94 79 GLN A CA 1
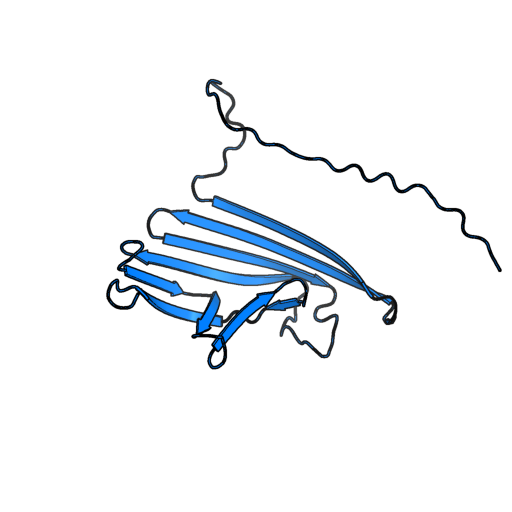ATOM 639 C C . GLN A 1 79 ? 11.305 0.861 -17.620 1.00 87.94 79 GLN A C 1
ATOM 641 O O . GLN A 1 79 ? 12.190 0.407 -16.908 1.00 87.94 79 GLN A O 1
ATOM 646 N N . PRO A 1 80 ? 10.846 0.208 -18.698 1.00 83.62 80 PRO A N 1
ATOM 647 C CA . PRO A 1 80 ? 9.682 0.568 -19.512 1.00 83.62 80 PRO A CA 1
ATOM 648 C C . PRO A 1 80 ? 8.363 0.366 -18.739 1.00 83.62 80 PRO A C 1
ATOM 650 O O . PRO A 1 80 ? 8.353 -0.263 -17.688 1.00 83.62 80 PRO A O 1
ATOM 653 N N . ASN A 1 81 ? 7.247 0.875 -19.278 1.00 71.81 81 ASN A N 1
ATOM 654 C CA . ASN A 1 81 ? 5.931 0.809 -18.624 1.00 71.81 81 ASN A CA 1
ATOM 655 C C . ASN A 1 81 ? 5.480 -0.615 -18.250 1.00 71.81 81 ASN A C 1
ATOM 657 O O . ASN A 1 81 ? 4.961 -0.821 -17.161 1.00 71.81 81 ASN A O 1
ATOM 661 N N . ASP A 1 82 ? 5.734 -1.581 -19.134 1.00 72.81 82 ASP A N 1
ATOM 662 C CA . ASP A 1 82 ? 5.479 -3.007 -18.926 1.00 72.81 82 ASP A CA 1
ATOM 663 C C . ASP A 1 82 ? 6.645 -3.794 -19.574 1.00 72.81 82 ASP A C 1
ATOM 665 O O . ASP A 1 82 ? 6.637 -4.035 -20.786 1.00 72.81 82 ASP A O 1
ATOM 669 N N . PRO A 1 83 ? 7.706 -4.162 -18.827 1.00 65.81 83 PRO A N 1
ATOM 670 C CA . PRO A 1 83 ? 8.854 -4.892 -19.387 1.00 65.81 83 PRO A CA 1
ATOM 671 C C . PRO A 1 83 ? 8.501 -6.321 -19.825 1.00 65.81 83 PRO A C 1
ATOM 673 O O . PRO A 1 83 ? 9.191 -6.927 -20.660 1.00 65.81 83 PRO A O 1
ATOM 676 N N . ASP A 1 84 ? 7.414 -6.863 -19.277 1.00 69.06 84 ASP A N 1
ATOM 677 C CA . ASP A 1 84 ? 6.841 -8.141 -19.660 1.00 69.06 84 ASP A CA 1
ATOM 678 C C . ASP A 1 84 ? 5.431 -7.942 -20.245 1.00 69.06 84 ASP A C 1
ATOM 680 O O . ASP A 1 84 ? 4.508 -7.610 -19.506 1.00 69.06 84 ASP A O 1
ATOM 684 N N . PRO A 1 85 ? 5.220 -8.180 -21.554 1.00 63.09 85 PRO A N 1
ATOM 685 C CA . PRO A 1 85 ? 3.904 -8.039 -22.172 1.00 63.09 85 PRO A CA 1
ATOM 686 C C . PRO A 1 85 ? 2.875 -9.061 -21.662 1.00 63.09 85 PRO A C 1
ATOM 688 O O . PRO A 1 85 ? 1.687 -8.902 -21.932 1.00 63.09 85 PRO A O 1
ATOM 691 N N . SER A 1 86 ? 3.299 -10.114 -20.952 1.00 66.00 86 SER A N 1
ATOM 692 C CA . SER A 1 86 ? 2.386 -11.081 -20.330 1.00 66.00 86 SER A CA 1
ATOM 693 C C . SER A 1 86 ? 1.775 -10.581 -19.015 1.00 66.00 86 SER A C 1
ATOM 695 O O . SER A 1 86 ? 0.760 -11.118 -18.570 1.00 66.00 86 SER A O 1
ATOM 697 N N . ILE A 1 87 ? 2.350 -9.529 -18.423 1.00 62.62 87 ILE A N 1
ATOM 698 C CA . ILE A 1 87 ? 1.895 -8.909 -17.179 1.00 62.62 87 ILE A CA 1
ATOM 699 C C . ILE A 1 87 ? 1.682 -7.426 -17.469 1.00 62.62 87 ILE A C 1
ATOM 701 O O . ILE A 1 87 ? 2.583 -6.614 -17.285 1.00 62.62 87 ILE A O 1
ATOM 705 N N . SER A 1 88 ? 0.484 -7.060 -17.931 1.00 67.06 88 SER A N 1
ATOM 706 C CA . SER A 1 88 ? 0.144 -5.639 -18.001 1.00 67.06 88 SER A CA 1
ATOM 707 C C . SER A 1 88 ? -0.196 -5.136 -16.607 1.00 67.06 88 SER A C 1
ATOM 709 O O . SER A 1 88 ? -1.157 -5.601 -15.989 1.00 67.06 88 SER A O 1
ATOM 711 N N . ARG A 1 89 ? 0.568 -4.155 -16.125 1.00 66.75 89 ARG A N 1
ATOM 712 C CA . ARG A 1 89 ? 0.283 -3.466 -14.861 1.00 66.75 89 ARG A CA 1
ATOM 713 C C . ARG A 1 89 ? -0.833 -2.426 -15.018 1.00 66.75 89 ARG A C 1
ATOM 715 O O . ARG A 1 89 ? -1.193 -1.765 -14.052 1.00 66.75 89 ARG A O 1
ATOM 722 N N . GLY A 1 90 ? -1.369 -2.247 -16.233 1.00 69.12 90 GLY A N 1
ATOM 723 C CA . GLY A 1 90 ? -2.314 -1.173 -16.562 1.00 69.12 90 GLY A CA 1
ATOM 724 C C . GLY A 1 90 ? -1.678 0.220 -16.524 1.00 69.12 90 GLY A C 1
ATOM 725 O O . GLY A 1 90 ? -2.385 1.230 -16.544 1.00 69.12 90 GLY A O 1
ATOM 726 N N . LYS A 1 91 ? -0.345 0.272 -16.468 1.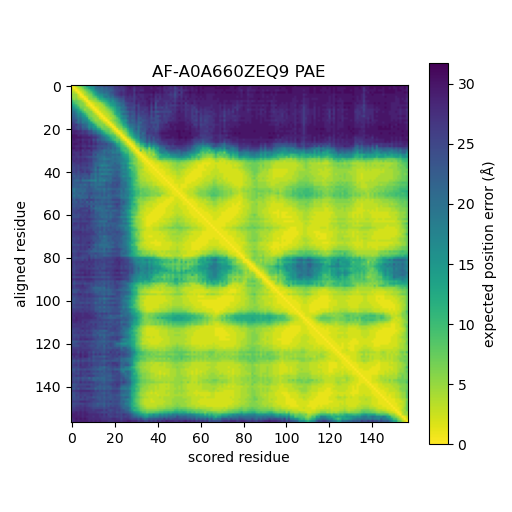00 72.25 91 LYS A N 1
ATOM 727 C CA . LYS A 1 91 ? 0.430 1.483 -16.258 1.00 72.25 91 LYS A CA 1
ATOM 728 C C . LYS A 1 91 ? 0.866 2.075 -17.585 1.00 72.25 91 LYS A C 1
ATOM 730 O O . LYS A 1 91 ? 1.576 1.456 -18.366 1.00 72.25 91 LYS A O 1
ATOM 735 N N . ASN A 1 92 ? 0.428 3.301 -17.849 1.00 72.81 92 ASN A N 1
ATOM 736 C CA . ASN A 1 92 ? 0.629 3.948 -19.150 1.00 72.81 92 ASN A CA 1
ATOM 737 C C . ASN A 1 92 ? 1.619 5.115 -19.101 1.00 72.81 92 ASN A C 1
ATOM 739 O O . ASN A 1 92 ? 1.993 5.657 -20.143 1.00 72.81 92 ASN A O 1
ATOM 743 N N . LYS A 1 93 ? 2.034 5.537 -17.905 1.00 80.19 93 LYS A N 1
ATOM 744 C CA . LYS A 1 93 ? 2.864 6.723 -17.697 1.00 80.19 93 LYS A CA 1
ATOM 745 C C . LYS A 1 93 ? 4.151 6.330 -17.007 1.00 80.19 93 LYS A C 1
ATOM 747 O O . LYS A 1 93 ? 4.085 5.679 -15.989 1.00 80.19 93 LYS A O 1
ATOM 752 N N . PHE A 1 94 ? 5.280 6.853 -17.467 1.00 85.12 94 PHE A N 1
ATOM 753 C CA . PHE A 1 94 ? 6.581 6.649 -16.821 1.00 85.12 94 PHE A CA 1
ATOM 754 C C . PHE A 1 94 ? 6.596 6.991 -15.319 1.00 85.12 94 PHE A C 1
ATOM 756 O O . PHE A 1 94 ? 7.367 6.405 -14.569 1.00 85.12 94 PHE A O 1
ATOM 763 N N . ALA A 1 95 ? 5.778 7.955 -14.879 1.00 91.19 95 ALA A N 1
ATOM 764 C CA . ALA A 1 95 ? 5.689 8.333 -13.476 1.00 91.19 95 ALA A CA 1
ATOM 765 C C . ALA A 1 95 ? 4.269 8.755 -13.073 1.00 91.19 95 ALA A C 1
ATOM 767 O O . ALA A 1 95 ? 3.647 9.573 -13.761 1.00 91.19 95 ALA A O 1
ATOM 768 N N . GLU A 1 96 ? 3.760 8.232 -11.955 1.00 91.69 96 GLU A N 1
ATOM 769 C CA . GLU A 1 96 ? 2.417 8.544 -11.454 1.00 91.69 96 GLU A CA 1
ATOM 770 C C . GLU A 1 96 ? 2.212 8.264 -9.957 1.00 91.69 96 GLU A C 1
ATOM 772 O O . GLU A 1 96 ? 2.970 7.536 -9.325 1.00 91.69 96 GLU A O 1
ATOM 777 N N . ILE A 1 97 ? 1.162 8.857 -9.375 1.00 94.12 97 ILE A N 1
ATOM 778 C CA . ILE A 1 97 ? 0.691 8.504 -8.027 1.00 94.12 97 ILE A CA 1
ATOM 779 C C . ILE A 1 97 ? -0.288 7.343 -8.162 1.00 94.12 97 ILE A C 1
ATOM 781 O O . ILE A 1 97 ? -1.458 7.555 -8.496 1.00 94.12 97 ILE A O 1
ATOM 785 N N . ASP A 1 98 ? 0.192 6.139 -7.877 1.00 90.44 98 ASP A N 1
ATOM 786 C CA . ASP A 1 98 ? -0.575 4.911 -8.095 1.00 90.44 98 ASP A CA 1
ATOM 787 C C . ASP A 1 98 ? -1.313 4.430 -6.836 1.00 90.44 98 ASP A C 1
ATOM 789 O O . ASP A 1 98 ? -2.344 3.765 -6.909 1.00 90.44 98 ASP A O 1
ATOM 793 N N . TYR A 1 99 ? -0.851 4.853 -5.657 1.00 95.62 99 TYR A N 1
ATOM 794 C CA . TYR A 1 99 ? -1.487 4.524 -4.385 1.00 95.62 99 TYR A CA 1
ATOM 795 C C . TYR A 1 99 ? -1.762 5.791 -3.585 1.00 95.62 99 TYR A C 1
ATOM 797 O O . TYR A 1 99 ? -0.887 6.643 -3.450 1.00 95.62 99 TYR A O 1
ATOM 805 N N . LYS A 1 100 ? -2.972 5.935 -3.050 1.00 97.81 100 LYS A N 1
ATOM 806 C CA . LYS A 1 100 ? -3.351 7.011 -2.129 1.00 97.81 100 LYS A CA 1
ATOM 807 C C . LYS A 1 100 ? -4.507 6.574 -1.249 1.00 97.81 100 LYS A C 1
ATOM 809 O O . LYS A 1 100 ? -5.481 6.014 -1.746 1.00 97.81 100 LYS A O 1
ATOM 814 N N . TYR A 1 101 ? -4.435 6.848 0.043 1.00 98.50 101 TYR A N 1
ATOM 815 C CA . TYR A 1 101 ? -5.480 6.432 0.968 1.00 98.50 101 TYR A CA 1
ATOM 816 C C . TYR A 1 101 ? -5.639 7.392 2.138 1.00 98.50 101 TYR A C 1
ATOM 818 O O . TYR A 1 101 ? -4.719 8.120 2.507 1.00 98.50 101 TYR A O 1
ATOM 826 N N . ILE A 1 102 ? -6.823 7.338 2.739 1.00 98.44 102 ILE A N 1
ATOM 827 C CA . ILE A 1 102 ? -7.123 7.861 4.068 1.00 98.44 102 ILE A CA 1
ATOM 828 C C . ILE A 1 102 ? -7.743 6.714 4.861 1.00 98.44 102 ILE A C 1
ATOM 830 O O . ILE A 1 102 ? -8.558 5.952 4.339 1.00 98.44 102 ILE A O 1
ATOM 834 N N . ARG A 1 103 ? -7.345 6.574 6.118 1.00 98.31 103 ARG A N 1
ATOM 835 C CA . ARG A 1 103 ? -7.717 5.479 7.001 1.00 98.31 103 ARG A CA 1
ATOM 836 C C . ARG A 1 103 ? -8.081 5.994 8.388 1.00 98.31 103 ARG A C 1
ATOM 838 O O . ARG A 1 103 ? -7.461 6.935 8.883 1.00 98.31 103 ARG A O 1
ATOM 845 N N . ALA A 1 104 ? -9.057 5.348 9.013 1.00 98.00 104 ALA A N 1
ATOM 846 C CA . ALA A 1 104 ? -9.417 5.531 10.411 1.00 98.00 104 ALA A CA 1
ATOM 847 C C . ALA A 1 104 ? -9.463 4.165 11.118 1.00 98.00 104 ALA A C 1
ATOM 849 O O . ALA A 1 104 ? -10.199 3.283 10.677 1.00 98.00 104 ALA A O 1
ATOM 850 N N . ASP A 1 105 ? -8.691 3.997 12.194 1.00 96.44 105 ASP A N 1
ATOM 851 C CA . ASP A 1 105 ? -8.701 2.808 13.062 1.00 96.44 105 ASP A CA 1
ATOM 852 C C . ASP A 1 105 ? -9.338 3.195 14.404 1.00 96.44 105 ASP A C 1
ATOM 854 O O . ASP A 1 105 ? -8.779 3.981 15.169 1.00 96.44 105 ASP A O 1
ATOM 858 N N . ILE A 1 106 ? -10.558 2.719 14.643 1.00 96.44 106 ILE A N 1
ATOM 859 C CA . ILE A 1 106 ? -11.406 3.109 15.773 1.00 96.44 106 ILE A CA 1
ATOM 860 C C . ILE A 1 106 ? -11.546 1.918 16.718 1.00 96.44 106 ILE A C 1
ATOM 862 O O . ILE A 1 106 ? -11.984 0.851 16.294 1.00 96.44 106 ILE A O 1
ATOM 866 N N . GLY A 1 107 ? -11.272 2.130 18.004 1.00 92.94 107 GLY A N 1
ATOM 867 C CA . GLY A 1 107 ? -11.355 1.100 19.040 1.00 92.94 107 GLY A CA 1
ATOM 868 C C . GLY A 1 107 ? -9.987 0.525 19.392 1.00 92.94 107 GLY A C 1
ATOM 869 O O . GLY A 1 107 ? -8.966 1.199 19.252 1.00 92.94 107 GLY A O 1
ATOM 870 N N . ASP A 1 108 ? -9.986 -0.724 19.843 1.00 88.56 108 ASP A N 1
ATOM 871 C CA . ASP A 1 108 ? -8.812 -1.419 20.353 1.00 88.56 108 ASP A CA 1
ATOM 872 C C . ASP A 1 108 ? -8.372 -2.553 19.414 1.00 88.56 108 ASP A C 1
ATOM 874 O O . ASP A 1 108 ? -8.914 -2.795 18.331 1.00 88.56 108 ASP A O 1
ATOM 878 N N . ARG A 1 109 ? -7.339 -3.294 19.828 1.00 82.19 109 ARG A N 1
ATOM 879 C CA . ARG A 1 109 ? -6.782 -4.399 19.032 1.00 82.19 109 ARG A CA 1
ATOM 880 C C . ARG A 1 109 ? -7.769 -5.556 18.851 1.00 82.19 109 ARG A C 1
ATOM 882 O O . ARG A 1 109 ? -7.656 -6.283 17.868 1.00 82.19 109 ARG A O 1
ATOM 889 N N . THR A 1 110 ? -8.693 -5.737 19.792 1.00 85.38 110 THR A N 1
ATOM 890 C CA . THR A 1 110 ? -9.640 -6.863 19.840 1.00 85.38 110 THR A CA 1
ATOM 891 C C . THR A 1 110 ? -11.032 -6.495 19.338 1.00 85.38 110 THR A C 1
ATOM 893 O O . THR A 1 110 ? -11.727 -7.348 18.792 1.00 85.38 110 THR A O 1
ATOM 896 N N . GLU A 1 111 ? -11.438 -5.235 19.498 1.00 92.75 111 GLU A N 1
ATOM 897 C CA . GLU A 1 111 ? -12.773 -4.751 19.152 1.00 92.75 111 GLU A CA 1
ATOM 898 C C . GLU A 1 111 ? -12.681 -3.370 18.520 1.00 92.75 111 GLU A C 1
ATOM 900 O O . GLU A 1 111 ? -12.091 -2.456 19.096 1.00 92.75 111 GLU A O 1
ATOM 905 N N . GLY A 1 112 ? -13.257 -3.210 17.332 1.00 94.44 112 GLY A N 1
ATOM 906 C CA . GLY A 1 112 ? -13.158 -1.943 16.626 1.00 94.44 112 GLY A CA 1
ATOM 907 C C . GLY A 1 112 ? -13.508 -2.010 15.150 1.00 94.44 112 GLY A C 1
ATOM 908 O O . GLY A 1 112 ? -13.939 -3.041 14.626 1.00 94.44 112 GLY 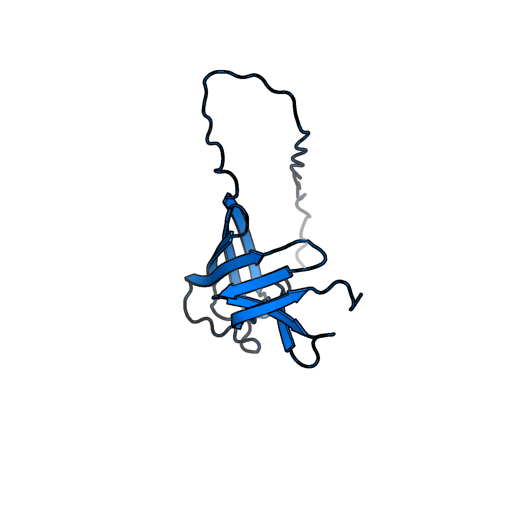A O 1
ATOM 909 N N . LEU A 1 113 ? -13.299 -0.884 14.477 1.00 95.62 113 LEU A N 1
ATOM 910 C CA . LEU A 1 113 ? -13.543 -0.694 13.055 1.00 95.62 113 LEU A CA 1
ATOM 911 C C . LEU A 1 113 ? -12.297 -0.130 12.378 1.00 95.62 113 LEU A C 1
ATOM 913 O O . LEU A 1 113 ? -11.737 0.867 12.821 1.00 95.62 113 LEU A O 1
ATOM 917 N N . ASP A 1 114 ? -11.916 -0.742 11.263 1.00 96.19 114 ASP A N 1
ATOM 918 C CA . ASP A 1 114 ? -10.891 -0.240 10.357 1.00 96.19 114 ASP A CA 1
ATOM 919 C C . ASP A 1 114 ? -11.536 0.213 9.047 1.00 96.19 114 ASP A C 1
ATOM 921 O O . ASP A 1 114 ? -12.108 -0.602 8.317 1.00 96.19 114 ASP A O 1
ATOM 925 N N . ILE A 1 115 ? -11.459 1.508 8.753 1.00 98.00 115 ILE A N 1
ATOM 926 C CA . ILE A 1 115 ? -12.077 2.122 7.576 1.00 98.00 115 ILE A CA 1
ATOM 927 C C . ILE A 1 115 ? -10.976 2.686 6.689 1.00 98.00 115 ILE A C 1
ATOM 929 O O . ILE A 1 115 ? -10.169 3.482 7.156 1.00 98.00 115 ILE A O 1
ATOM 933 N N . ILE A 1 116 ? -10.962 2.320 5.407 1.00 98.38 116 ILE A N 1
ATOM 934 C CA . ILE A 1 116 ? -10.024 2.843 4.407 1.00 98.38 116 ILE A CA 1
ATOM 935 C C . ILE A 1 116 ? -10.806 3.375 3.211 1.00 98.38 116 ILE A C 1
ATOM 937 O O . ILE A 1 116 ? -11.617 2.653 2.637 1.00 98.38 116 ILE A O 1
ATOM 941 N N . ALA A 1 117 ? -10.530 4.613 2.813 1.00 98.56 117 ALA A N 1
ATOM 942 C CA . ALA A 1 117 ? -11.004 5.217 1.576 1.00 98.56 117 ALA A CA 1
ATOM 943 C C . ALA A 1 117 ? -9.810 5.517 0.659 1.00 98.56 117 ALA A C 1
ATOM 945 O O . ALA A 1 117 ? -8.868 6.199 1.063 1.00 98.56 117 ALA A O 1
ATOM 946 N N . GLY A 1 118 ? -9.852 5.020 -0.577 1.00 98.31 118 GLY A N 1
ATOM 947 C CA . GLY A 1 118 ? -8.766 5.132 -1.551 1.00 98.31 118 GLY A CA 1
ATOM 948 C C . GLY A 1 118 ? -8.234 3.763 -1.959 1.00 98.31 118 GLY A C 1
ATOM 949 O O . GLY A 1 118 ? -9.009 2.816 -2.094 1.00 98.31 118 GLY A O 1
ATOM 950 N N . ASN A 1 119 ? -6.927 3.669 -2.184 1.00 97.88 119 ASN A N 1
ATOM 951 C CA . ASN A 1 119 ? -6.256 2.430 -2.543 1.00 97.88 119 ASN A CA 1
ATOM 952 C C . ASN A 1 119 ? -6.061 1.528 -1.310 1.00 97.88 119 ASN A C 1
ATOM 954 O O . ASN A 1 119 ? -5.695 2.003 -0.232 1.00 97.88 119 ASN A O 1
ATOM 958 N N . TYR A 1 120 ? -6.289 0.225 -1.461 1.00 97.12 120 TYR A N 1
ATOM 959 C CA . TYR A 1 120 ? -6.027 -0.769 -0.424 1.00 97.12 120 TYR A CA 1
ATOM 960 C C . TYR A 1 120 ? -5.726 -2.153 -0.996 1.00 97.12 120 TYR A C 1
ATOM 962 O O . TYR A 1 120 ? -6.218 -2.537 -2.055 1.00 97.12 120 TYR A O 1
ATOM 970 N N . TYR A 1 121 ? -4.980 -2.935 -0.221 1.00 95.81 121 TYR A N 1
ATOM 971 C CA . TYR A 1 121 ? -4.826 -4.374 -0.415 1.00 95.81 121 TYR A CA 1
ATOM 972 C C . TYR A 1 121 ? -5.754 -5.144 0.534 1.00 95.81 121 TYR A C 1
ATOM 974 O O . TYR A 1 121 ? -6.122 -4.664 1.620 1.00 95.81 121 TYR A O 1
ATOM 982 N N . SER A 1 122 ? -6.180 -6.335 0.116 1.00 95.44 122 SER A N 1
ATOM 983 C CA . SER A 1 122 ? -7.070 -7.190 0.901 1.00 95.44 122 SER A CA 1
ATOM 984 C C . SER A 1 122 ? -6.943 -8.655 0.499 1.00 95.44 122 SER A C 1
ATOM 986 O O . SER A 1 122 ? -6.916 -8.992 -0.687 1.00 95.44 122 SER A O 1
ATOM 988 N N . LEU A 1 123 ? -6.938 -9.530 1.503 1.00 95.12 123 LEU A N 1
ATOM 989 C CA . LEU A 1 123 ? -6.969 -10.977 1.347 1.00 95.12 123 LEU A CA 1
ATOM 990 C C . LEU A 1 123 ? -8.189 -11.524 2.093 1.00 95.12 123 LEU A C 1
ATOM 992 O O . LEU A 1 123 ? -8.283 -11.380 3.310 1.00 95.12 123 LEU A O 1
ATOM 996 N N . PHE A 1 124 ? -9.109 -12.177 1.380 1.00 93.19 124 PHE A N 1
ATOM 997 C CA . PHE A 1 124 ? -10.237 -12.859 2.016 1.00 93.19 124 PHE A CA 1
ATOM 998 C C . PHE A 1 124 ? -9.937 -14.350 2.197 1.00 93.19 124 PHE A C 1
ATOM 1000 O O . PHE A 1 124 ? -9.724 -15.084 1.223 1.00 93.19 124 PHE A O 1
ATOM 1007 N N . GLY A 1 125 ? -9.905 -14.806 3.453 1.00 90.94 125 GLY A N 1
ATOM 1008 C CA . GLY A 1 125 ? -9.518 -16.170 3.810 1.00 90.94 125 GLY A CA 1
ATOM 1009 C C . GLY A 1 125 ? -8.101 -16.493 3.331 1.00 90.94 125 GLY A C 1
ATOM 1010 O O . GLY A 1 125 ? -7.138 -15.860 3.748 1.00 90.94 125 GLY A O 1
ATOM 1011 N N . ARG A 1 126 ? -7.973 -17.473 2.428 1.00 93.12 126 ARG A N 1
ATOM 1012 C CA . ARG A 1 126 ? -6.695 -17.857 1.794 1.00 93.12 126 ARG A CA 1
ATOM 1013 C C . ARG A 1 126 ? -6.466 -17.214 0.420 1.00 93.12 126 ARG A C 1
ATOM 1015 O O . ARG A 1 126 ? -5.543 -17.602 -0.287 1.00 93.12 126 ARG A O 1
ATOM 1022 N N . GLY A 1 127 ? -7.318 -16.271 0.017 1.00 93.69 127 GLY A N 1
ATOM 1023 C CA . GLY A 1 127 ? -7.201 -15.585 -1.269 1.00 93.69 127 GLY A CA 1
ATOM 1024 C C . GLY A 1 127 ? -7.902 -16.266 -2.447 1.00 93.69 127 GLY A C 1
ATOM 1025 O O . GLY A 1 127 ? -7.660 -15.883 -3.583 1.00 93.69 127 GLY A O 1
ATOM 1026 N N . MET A 1 128 ? -8.776 -17.251 -2.203 1.00 94.12 128 MET A N 1
ATOM 1027 C CA . MET A 1 128 ? -9.549 -17.912 -3.272 1.00 94.12 128 MET A CA 1
ATOM 1028 C C . MET A 1 128 ? -10.649 -17.015 -3.857 1.00 94.12 128 MET A C 1
ATOM 1030 O O . MET A 1 128 ? -11.001 -17.161 -5.020 1.00 94.12 128 MET A O 1
ATOM 1034 N N . ILE A 1 129 ? -11.205 -16.115 -3.040 1.00 94.62 129 ILE A N 1
ATOM 1035 C CA . ILE A 1 129 ? -12.280 -15.191 -3.441 1.00 94.62 129 ILE A CA 1
ATOM 1036 C C . ILE A 1 129 ? -11.708 -13.810 -3.759 1.00 94.62 129 ILE A C 1
ATOM 1038 O O . ILE A 1 129 ? -12.071 -13.201 -4.758 1.00 94.62 129 ILE A O 1
ATOM 1042 N N . LEU A 1 130 ? -10.808 -13.312 -2.906 1.00 94.75 130 LEU A N 1
ATOM 1043 C CA . LEU A 1 130 ? -10.175 -12.011 -3.076 1.00 94.75 130 LEU A CA 1
ATOM 1044 C C . LEU A 1 130 ? -8.712 -12.086 -2.656 1.00 94.75 130 LEU A C 1
ATOM 1046 O O . LEU A 1 130 ? -8.417 -12.385 -1.496 1.00 94.75 130 LEU A O 1
ATOM 1050 N N . LYS A 1 131 ? -7.817 -11.782 -3.596 1.00 94.19 131 LYS A N 1
ATOM 1051 C CA . LYS A 1 131 ? -6.378 -11.664 -3.368 1.00 94.19 131 LYS A CA 1
ATOM 1052 C C . LYS A 1 131 ? -5.850 -10.412 -4.065 1.00 94.19 131 LYS A C 1
ATOM 1054 O O . LYS A 1 131 ? -5.453 -1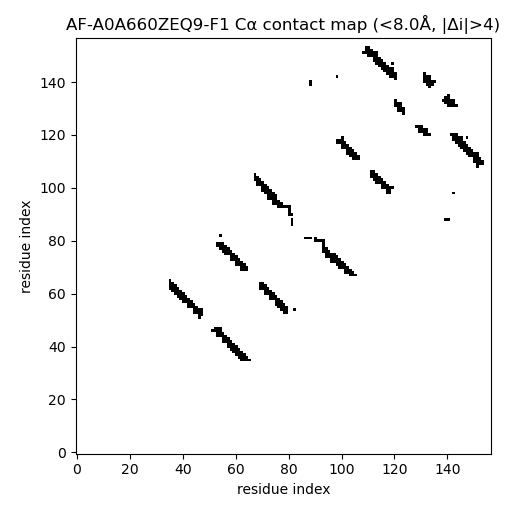0.456 -5.226 1.00 94.19 131 LYS A O 1
ATOM 1059 N N . SER A 1 132 ? -5.851 -9.309 -3.329 1.00 94.44 132 SER A N 1
ATOM 1060 C CA . SER A 1 132 ? -5.185 -8.066 -3.708 1.00 94.44 132 SER A CA 1
ATOM 1061 C C . SER A 1 132 ? -3.944 -7.885 -2.834 1.00 94.44 132 SER A C 1
ATOM 1063 O O . SER A 1 132 ? -4.054 -7.907 -1.606 1.00 94.44 132 SER A O 1
ATOM 1065 N N . TYR A 1 133 ? -2.773 -7.777 -3.456 1.00 92.94 133 TYR A N 1
ATOM 1066 C CA . TYR A 1 133 ? -1.466 -7.699 -2.817 1.00 92.94 133 TYR A CA 1
ATOM 1067 C C . TYR A 1 133 ? -0.443 -6.980 -3.704 1.00 92.94 133 TYR A C 1
ATOM 1069 O O . TYR A 1 133 ? -0.591 -6.889 -4.922 1.00 92.94 133 TYR A O 1
ATOM 1077 N N . GLU A 1 134 ? 0.619 -6.510 -3.062 1.00 90.06 134 GLU A N 1
ATOM 1078 C CA . GLU A 1 134 ? 1.841 -6.081 -3.728 1.00 90.06 134 GLU A CA 1
ATOM 1079 C C . GLU A 1 134 ? 2.910 -7.156 -3.513 1.00 90.06 134 GLU A C 1
ATOM 1081 O O . GLU A 1 134 ? 3.128 -7.613 -2.389 1.00 90.06 134 GLU A O 1
ATOM 1086 N N . ASP A 1 135 ? 3.582 -7.550 -4.587 1.00 88.12 135 ASP A N 1
ATOM 1087 C CA . ASP A 1 135 ? 4.827 -8.304 -4.542 1.00 88.12 135 ASP A CA 1
ATOM 1088 C C . ASP A 1 135 ? 5.779 -7.756 -5.605 1.00 88.12 135 ASP A C 1
ATOM 1090 O O . ASP A 1 135 ? 5.625 -7.982 -6.808 1.00 88.12 135 ASP A O 1
ATOM 1094 N N . ARG A 1 136 ? 6.782 -7.015 -5.136 1.00 84.88 136 ARG A N 1
ATOM 1095 C CA . ARG A 1 136 ? 7.733 -6.296 -5.989 1.00 84.88 136 ARG A CA 1
ATOM 1096 C C . ARG A 1 136 ? 8.709 -7.237 -6.688 1.00 84.88 136 ARG A C 1
ATOM 1098 O O . ARG A 1 136 ? 9.105 -6.951 -7.813 1.00 84.88 136 ARG A O 1
ATOM 1105 N N . ALA A 1 137 ? 9.033 -8.387 -6.087 1.00 82.62 137 ALA A N 1
ATOM 1106 C CA . ALA A 1 137 ? 9.973 -9.343 -6.676 1.00 82.62 137 ALA A CA 1
ATOM 1107 C C . ALA A 1 137 ? 9.440 -9.909 -8.000 1.00 82.62 137 ALA A C 1
ATOM 1109 O O . ALA A 1 137 ? 10.193 -10.096 -8.956 1.00 82.62 137 ALA A O 1
ATOM 1110 N N . ILE A 1 138 ? 8.124 -10.123 -8.063 1.00 82.31 138 ILE A N 1
ATOM 1111 C CA . ILE A 1 138 ? 7.413 -10.585 -9.262 1.00 82.31 138 ILE A CA 1
ATOM 1112 C C . ILE A 1 138 ? 6.618 -9.472 -9.959 1.00 82.31 138 ILE A C 1
ATOM 1114 O O . ILE A 1 138 ? 5.858 -9.760 -10.879 1.00 82.31 138 ILE A O 1
ATOM 1118 N N . ARG A 1 139 ? 6.800 -8.210 -9.544 1.00 79.19 139 ARG A N 1
ATOM 1119 C CA . ARG A 1 139 ? 6.164 -7.011 -10.128 1.00 79.19 139 ARG A CA 1
ATOM 1120 C C . ARG A 1 139 ? 4.633 -7.080 -10.172 1.00 79.19 139 ARG A C 1
ATOM 1122 O O . ARG A 1 139 ? 4.003 -6.535 -11.076 1.00 79.19 139 ARG A O 1
ATOM 1129 N N . VAL A 1 140 ? 4.029 -7.730 -9.180 1.00 84.50 140 VAL A N 1
ATOM 1130 C CA . VAL A 1 140 ? 2.575 -7.773 -9.018 1.00 84.50 140 VAL A CA 1
ATOM 1131 C C . VAL A 1 140 ? 2.145 -6.616 -8.132 1.00 84.50 140 VAL A C 1
ATOM 1133 O O . VAL A 1 140 ? 2.582 -6.500 -6.992 1.00 84.50 140 VAL A O 1
ATOM 1136 N N . ASP A 1 141 ? 1.248 -5.790 -8.652 1.00 88.25 141 ASP A N 1
ATOM 1137 C CA . ASP A 1 141 ? 0.504 -4.808 -7.875 1.00 88.25 141 ASP A CA 1
ATOM 1138 C C . ASP A 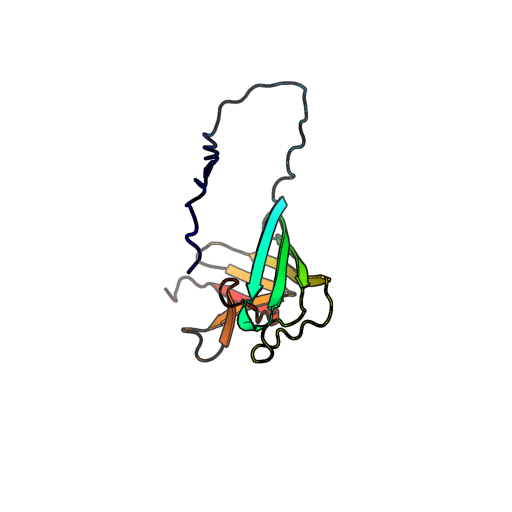1 141 ? -0.927 -4.775 -8.401 1.00 88.25 141 ASP A C 1
ATOM 1140 O O . ASP A 1 141 ? -1.181 -4.352 -9.527 1.00 88.25 141 ASP A O 1
ATOM 1144 N N . ASN A 1 142 ? -1.858 -5.290 -7.605 1.00 90.56 142 ASN A N 1
ATOM 1145 C CA . ASN A 1 142 ? -3.278 -5.288 -7.932 1.00 90.56 142 ASN A CA 1
ATOM 1146 C C . ASN A 1 142 ? -4.093 -4.648 -6.805 1.00 90.56 142 ASN A C 1
ATOM 1148 O O . ASN A 1 142 ? -5.080 -5.219 -6.325 1.00 90.56 142 ASN A O 1
ATOM 1152 N N . ASN A 1 143 ? -3.650 -3.476 -6.346 1.00 93.25 143 ASN A N 1
ATOM 1153 C CA . ASN A 1 143 ? -4.393 -2.684 -5.374 1.00 93.25 143 ASN A CA 1
ATOM 1154 C C . ASN A 1 143 ? -5.835 -2.403 -5.847 1.00 93.25 143 ASN A C 1
ATOM 1156 O O . ASN A 1 143 ? -6.131 -2.299 -7.037 1.00 93.25 143 ASN A O 1
ATOM 1160 N N . LEU A 1 144 ?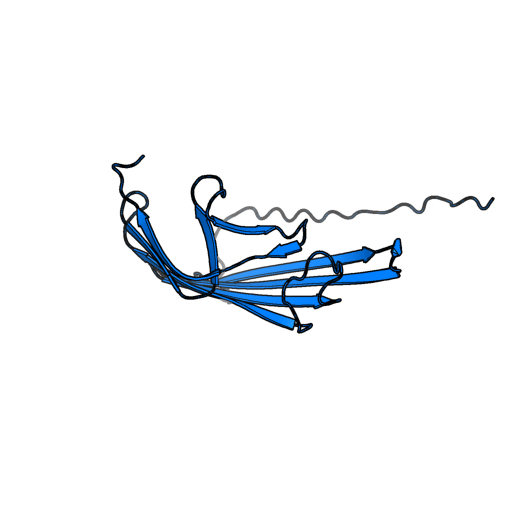 -6.752 -2.308 -4.889 1.00 95.56 144 LEU A N 1
ATOM 1161 C CA . LEU A 1 144 ? -8.157 -1.983 -5.124 1.00 95.56 144 LEU A CA 1
ATOM 1162 C C . LEU A 1 144 ? -8.396 -0.521 -4.782 1.00 95.56 144 LEU A C 1
ATOM 1164 O O . LEU A 1 144 ? -7.826 -0.027 -3.817 1.00 95.56 144 LEU A O 1
ATOM 1168 N N . VAL A 1 145 ? -9.299 0.147 -5.499 1.00 96.88 145 VAL A N 1
ATOM 1169 C CA . VAL A 1 145 ? -9.728 1.515 -5.181 1.00 96.88 145 VAL A CA 1
ATOM 1170 C C . VAL A 1 145 ? -11.171 1.500 -4.701 1.00 96.88 145 VAL A C 1
ATOM 1172 O O . VAL A 1 145 ? -12.056 1.003 -5.395 1.00 96.88 145 VAL A O 1
ATOM 1175 N N . GLY A 1 146 ? -11.434 2.065 -3.526 1.00 97.81 146 GLY A N 1
ATOM 1176 C CA . GLY A 1 146 ? -12.795 2.219 -3.022 1.00 97.81 146 GLY A CA 1
ATOM 1177 C C . GLY A 1 146 ? -12.859 2.470 -1.523 1.00 97.81 146 GLY A C 1
ATOM 1178 O O . GLY A 1 146 ? -11.953 3.060 -0.939 1.00 97.81 146 GLY A O 1
ATOM 1179 N N . LEU A 1 147 ? -13.951 2.012 -0.912 1.00 98.25 147 LEU A N 1
ATOM 1180 C CA . LEU A 1 147 ? -14.163 2.036 0.532 1.00 98.25 147 LEU A CA 1
ATOM 1181 C C . LEU A 1 147 ? -14.068 0.606 1.079 1.00 98.25 147 LEU A C 1
ATOM 1183 O O . LEU A 1 147 ? -14.825 -0.265 0.653 1.00 98.25 147 LEU A O 1
ATOM 1187 N N . LYS A 1 148 ? -13.165 0.370 2.032 1.00 97.44 148 LYS A N 1
ATOM 1188 C CA . LYS A 1 148 ? -13.066 -0.877 2.802 1.00 97.44 148 LYS A CA 1
ATOM 1189 C C . LYS A 1 148 ? -13.451 -0.604 4.250 1.00 97.44 148 LYS A C 1
ATOM 1191 O O . LYS A 1 148 ? -12.938 0.335 4.848 1.00 97.44 148 LYS A O 1
ATOM 1196 N N . VAL A 1 149 ? -14.305 -1.453 4.815 1.00 97.00 149 VAL A N 1
ATOM 1197 C CA . VAL A 1 149 ? -14.663 -1.438 6.239 1.00 97.00 149 VAL A CA 1
ATOM 1198 C C . VAL A 1 149 ? -14.425 -2.832 6.805 1.00 97.00 149 VAL A C 1
ATOM 1200 O O . VAL A 1 149 ? -14.960 -3.806 6.281 1.00 97.00 149 VAL A O 1
ATOM 1203 N N . THR A 1 150 ? -13.626 -2.928 7.864 1.00 94.62 150 THR A N 1
ATOM 1204 C CA . THR A 1 150 ? -13.328 -4.189 8.555 1.00 94.62 150 THR A CA 1
ATOM 1205 C C . THR A 1 150 ? -13.745 -4.076 10.014 1.00 94.62 150 THR A C 1
ATOM 1207 O O . THR A 1 150 ? -13.254 -3.204 10.726 1.00 94.62 150 THR A O 1
ATOM 1210 N N . GLY A 1 151 ? -14.636 -4.959 10.464 1.00 93.81 151 GLY A N 1
ATOM 1211 C CA . GLY A 1 151 ? -15.008 -5.073 11.873 1.00 93.81 151 GLY A CA 1
ATOM 1212 C C . GLY A 1 151 ? -14.158 -6.112 12.595 1.00 93.81 151 GLY A C 1
ATOM 1213 O O . GLY A 1 151 ? -14.005 -7.230 12.106 1.00 93.81 151 GLY A O 1
ATOM 1214 N N . LYS A 1 152 ? -13.618 -5.743 13.757 1.00 91.19 152 LYS A N 1
ATOM 1215 C CA . LYS A 1 152 ? -12.915 -6.636 14.685 1.00 91.19 152 LYS A CA 1
ATOM 1216 C C . LYS A 1 152 ? -13.858 -6.917 15.854 1.00 91.19 152 LYS A C 1
ATOM 1218 O O . LYS A 1 152 ? -14.393 -5.975 16.438 1.00 91.19 152 LYS A O 1
ATOM 1223 N N . TYR A 1 153 ? -14.078 -8.189 16.176 1.00 90.75 153 TYR A N 1
ATOM 1224 C CA . TYR A 1 153 ? -14.897 -8.597 17.315 1.00 90.75 153 TYR A CA 1
ATOM 1225 C C . TYR A 1 153 ? -14.226 -9.759 18.043 1.00 90.75 153 TYR A C 1
ATOM 1227 O O . TYR A 1 153 ? -13.909 -10.778 17.426 1.00 90.75 153 TYR A O 1
ATOM 1235 N N . ALA A 1 154 ? -14.029 -9.606 19.352 1.00 83.50 154 ALA A N 1
ATOM 1236 C CA . ALA A 1 154 ? -13.252 -10.531 20.173 1.00 83.50 154 ALA A CA 1
ATOM 1237 C C . ALA A 1 154 ? -13.822 -11.962 20.200 1.00 83.50 154 ALA A C 1
ATOM 1239 O O . ALA A 1 154 ? -13.077 -12.914 20.402 1.00 83.50 154 ALA A O 1
ATOM 1240 N N . GLY A 1 155 ? -15.127 -12.127 19.960 1.00 78.00 155 GLY A N 1
ATOM 1241 C CA . GLY A 1 155 ? -15.804 -13.427 19.992 1.00 78.00 155 GLY A CA 1
ATOM 1242 C C . GLY A 1 155 ? -15.566 -14.347 18.787 1.00 78.00 155 GLY A C 1
ATOM 1243 O O . GLY A 1 155 ? -16.137 -15.432 18.764 1.00 78.00 155 GLY A O 1
ATOM 1244 N N . PHE A 1 156 ? -14.778 -13.935 17.786 1.00 63.75 156 PHE A N 1
ATOM 1245 C CA . PHE A 1 156 ? -14.477 -14.735 16.583 1.00 63.75 156 PHE A CA 1
ATOM 1246 C C . PHE A 1 156 ? -13.009 -15.195 16.483 1.00 63.75 156 PHE A C 1
ATOM 1248 O O . PHE A 1 156 ? -12.578 -15.593 15.399 1.00 63.75 156 PHE A O 1
ATOM 1255 N N . VAL A 1 157 ? -12.246 -15.125 17.583 1.00 53.25 157 VAL A N 1
ATOM 1256 C CA . VAL A 1 157 ? -10.875 -15.671 17.669 1.00 53.25 157 VAL A CA 1
ATOM 1257 C C . VAL A 1 157 ? -10.902 -17.148 18.040 1.00 53.25 157 VAL A C 1
ATOM 1259 O O . VAL A 1 157 ? -11.606 -17.492 19.015 1.00 53.25 157 VAL A O 1
#